Protein AF-A0A349JZC1-F1 (afdb_monomer_lite)

Sequence (137 aa):
MSFLHSISTTPPHPKSHPGISRANYSGHEVGRIVNISSVAGVRGISGQASYCASKHGMVGFADALSQELIPHKIQVATICPGAIDTPLWDPEKNPYPGDISKTIQPSEIVNLVCYLLAQPDHSIFKRIVMFPSNEWH

Structure (mmCIF, N/CA/C/O backbone):
data_AF-A0A349JZC1-F1
#
_entry.id   AF-A0A349JZC1-F1
#
loop_
_atom_site.group_PDB
_atom_site.id
_atom_site.type_symbol
_atom_site.label_atom_id
_atom_site.label_alt_id
_atom_site.label_comp_id
_atom_site.label_asym_id
_atom_site.label_entity_id
_atom_site.label_seq_id
_atom_site.pdbx_PDB_ins_code
_atom_site.Cartn_x
_atom_site.Cartn_y
_atom_site.Cartn_z
_atom_site.occupancy
_atom_site.B_iso_or_equiv
_atom_site.auth_seq_id
_atom_site.auth_comp_id
_atom_site.auth_asym_id
_atom_site.auth_atom_id
_atom_site.pdbx_PDB_model_num
ATOM 1 N N . MET A 1 1 ? -38.824 12.331 38.809 1.00 36.75 1 MET A N 1
ATOM 2 C CA . MET A 1 1 ? -38.823 11.376 37.682 1.00 36.75 1 MET A CA 1
ATOM 3 C C . MET A 1 1 ? -39.117 12.167 36.419 1.00 36.75 1 MET A C 1
ATOM 5 O O . MET A 1 1 ? -40.273 12.463 36.163 1.00 36.75 1 MET A O 1
ATOM 9 N N . SER A 1 2 ? -38.078 12.589 35.698 1.00 29.50 2 SER A N 1
ATOM 10 C CA . SER A 1 2 ? -38.211 13.371 34.463 1.00 29.50 2 SER A CA 1
ATOM 11 C C . SER A 1 2 ? -37.631 12.548 33.319 1.00 29.50 2 SER A C 1
ATOM 13 O O . SER A 1 2 ? -36.427 12.314 33.281 1.00 29.50 2 SER A O 1
ATOM 15 N N . PHE A 1 3 ? -38.498 12.063 32.431 1.00 33.50 3 PHE A N 1
ATOM 16 C CA . PHE A 1 3 ? -38.117 11.399 31.186 1.00 33.50 3 PHE A CA 1
ATOM 17 C C . PHE A 1 3 ? -37.939 12.465 30.098 1.00 33.50 3 PHE A C 1
ATOM 19 O O . PHE A 1 3 ? -38.909 13.104 29.700 1.00 33.50 3 PHE A O 1
ATOM 26 N N . LEU A 1 4 ? -36.713 12.644 29.606 1.00 34.75 4 LEU A N 1
ATOM 27 C CA . LEU A 1 4 ? -36.430 13.346 28.353 1.00 34.75 4 LEU A CA 1
ATOM 28 C C . LEU A 1 4 ? -36.148 12.288 27.278 1.00 34.75 4 LEU A C 1
ATOM 30 O O . LEU A 1 4 ? -35.157 11.567 27.363 1.00 34.75 4 LEU A O 1
ATOM 34 N N . HIS A 1 5 ? -37.025 12.190 26.279 1.00 34.16 5 HIS A N 1
ATOM 35 C CA . HIS A 1 5 ? -36.746 11.475 25.033 1.00 34.16 5 HIS A CA 1
ATOM 36 C C . HIS A 1 5 ? -35.848 12.361 24.157 1.00 34.16 5 HIS A C 1
ATOM 38 O O . HIS A 1 5 ? -36.273 13.423 23.705 1.00 34.16 5 HIS A O 1
ATOM 44 N N . SER A 1 6 ? -34.607 11.931 23.925 1.00 34.75 6 SER A N 1
ATOM 45 C CA . SER A 1 6 ? -33.709 12.530 22.934 1.00 34.75 6 SER A CA 1
ATOM 46 C C . SER A 1 6 ? -34.016 11.927 21.562 1.00 34.75 6 SER A C 1
ATOM 48 O O . SER A 1 6 ? -33.871 10.723 21.359 1.00 34.75 6 SER A O 1
ATOM 50 N N . ILE A 1 7 ? -34.478 12.758 20.629 1.00 37.03 7 ILE A N 1
ATOM 51 C CA . ILE A 1 7 ? -34.662 12.391 19.223 1.00 37.03 7 ILE A CA 1
ATOM 52 C C . ILE A 1 7 ? -33.302 12.570 18.539 1.00 37.03 7 ILE A C 1
ATOM 54 O O . ILE A 1 7 ? -32.826 13.691 18.372 1.00 37.03 7 ILE A O 1
ATOM 58 N N . SER A 1 8 ? -32.665 11.456 18.178 1.00 33.53 8 SER A N 1
ATOM 59 C CA . SER A 1 8 ? -31.441 11.433 17.375 1.00 33.53 8 SER A CA 1
ATOM 60 C C . SER A 1 8 ? -31.801 11.633 15.903 1.00 33.53 8 SER A C 1
ATOM 62 O O . SER A 1 8 ? -32.469 10.797 15.299 1.00 33.53 8 SER A O 1
ATOM 64 N N . THR A 1 9 ? -31.382 12.757 15.329 1.00 36.81 9 THR A N 1
ATOM 65 C CA . THR A 1 9 ? -31.480 13.041 13.894 1.00 36.81 9 THR A CA 1
ATOM 66 C C . THR A 1 9 ? -30.130 12.766 13.234 1.00 36.81 9 THR A C 1
ATOM 68 O O . THR A 1 9 ? -29.272 13.649 13.190 1.00 36.81 9 THR A O 1
ATOM 71 N N . THR A 1 10 ? -29.913 11.553 12.727 1.00 37.94 10 THR A N 1
ATOM 72 C CA . THR A 1 10 ? -28.812 11.278 11.792 1.00 37.94 10 THR A CA 1
ATOM 73 C C . THR A 1 10 ? -29.272 11.528 10.348 1.00 37.94 10 THR A C 1
ATOM 75 O O . THR A 1 10 ? -30.401 11.181 9.991 1.00 37.94 10 THR A O 1
ATOM 78 N N . PRO A 1 11 ? -28.445 12.171 9.502 1.00 35.28 11 PRO A N 1
ATOM 79 C CA . PRO A 1 11 ? -28.794 12.446 8.109 1.00 35.28 11 PRO A CA 1
ATOM 80 C C . PRO A 1 11 ? -28.812 11.157 7.261 1.00 35.28 11 PRO A C 1
ATOM 82 O O . PRO A 1 11 ? -28.129 10.187 7.595 1.00 35.28 11 PRO A O 1
ATOM 85 N N . PRO A 1 12 ? -29.571 11.125 6.149 1.00 37.50 12 PRO A N 1
ATOM 86 C CA . PRO A 1 12 ? -29.727 9.924 5.335 1.00 37.50 12 PRO A CA 1
ATOM 87 C C . PRO A 1 12 ? -28.425 9.549 4.612 1.00 37.50 12 PRO A C 1
ATOM 89 O O . PRO A 1 12 ? -27.815 10.364 3.920 1.00 37.50 12 PRO A O 1
ATOM 92 N N . HIS A 1 13 ? -28.018 8.286 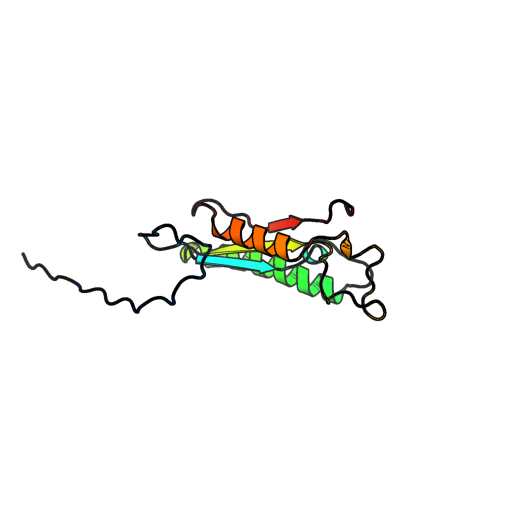4.758 1.00 44.47 13 HIS A N 1
ATOM 93 C CA . HIS A 1 13 ? -26.840 7.718 4.105 1.00 44.47 13 HIS A CA 1
ATOM 94 C C . HIS A 1 13 ? -27.026 7.570 2.579 1.00 44.47 13 HIS A C 1
ATOM 96 O O . HIS A 1 13 ? -28.118 7.221 2.122 1.00 44.47 13 HIS A O 1
ATOM 102 N N . PRO A 1 14 ? -25.960 7.759 1.775 1.00 38.81 14 PRO A N 1
ATOM 103 C CA . PRO A 1 14 ? -25.995 7.493 0.339 1.00 38.81 14 PRO A CA 1
ATOM 104 C C . PRO A 1 14 ? -26.260 6.005 0.056 1.00 38.81 14 PRO A C 1
ATOM 106 O O . PRO A 1 14 ? -25.749 5.120 0.751 1.00 38.81 14 PRO A O 1
ATOM 109 N N . LYS A 1 15 ? -27.089 5.742 -0.964 1.00 36.28 15 LYS A N 1
ATOM 110 C CA . LYS A 1 15 ? -27.552 4.400 -1.353 1.00 36.28 15 LYS A CA 1
ATOM 111 C C . LYS A 1 15 ? -26.371 3.489 -1.720 1.00 36.28 15 LYS A C 1
ATOM 113 O O . LYS A 1 15 ? -25.450 3.906 -2.414 1.00 36.28 15 LYS A O 1
ATOM 118 N N . SER A 1 16 ? -26.411 2.247 -1.238 1.00 45.19 16 SER A N 1
ATOM 119 C CA . SER A 1 16 ? -25.371 1.226 -1.408 1.00 45.19 16 SER A CA 1
ATOM 120 C C . SER A 1 16 ? -25.249 0.720 -2.849 1.00 45.19 16 SER A C 1
ATOM 122 O O . SER A 1 16 ? -26.257 0.521 -3.526 1.00 45.19 16 SER A O 1
ATOM 124 N N . HIS A 1 17 ? -24.017 0.431 -3.281 1.00 39.78 17 HIS A N 1
ATOM 125 C CA . HIS A 1 17 ? -23.741 -0.324 -4.505 1.00 39.78 17 HIS A CA 1
ATOM 126 C C . HIS A 1 17 ? -24.290 -1.763 -4.406 1.00 39.78 17 HIS A C 1
ATOM 128 O O . HIS A 1 17 ? -24.153 -2.395 -3.353 1.00 39.78 17 HIS A O 1
ATOM 134 N N . PRO A 1 18 ? -24.888 -2.306 -5.481 1.00 33.47 18 PRO A N 1
ATOM 135 C CA . PRO A 1 18 ? -25.391 -3.676 -5.496 1.00 33.47 18 PRO A CA 1
ATOM 136 C C . PRO A 1 18 ? -24.215 -4.662 -5.435 1.00 33.47 18 PRO A C 1
ATOM 138 O O . PRO A 1 18 ? -23.383 -4.690 -6.336 1.00 33.47 18 PRO A O 1
ATOM 141 N N . GLY A 1 19 ? -24.130 -5.442 -4.354 1.00 41.88 19 GLY A N 1
ATOM 142 C CA . GLY A 1 19 ? -23.124 -6.500 -4.170 1.00 41.88 19 GLY A CA 1
ATOM 143 C C . GLY A 1 19 ? -22.451 -6.522 -2.795 1.00 41.88 19 GLY A C 1
ATOM 144 O O . GLY A 1 19 ? -21.920 -7.553 -2.399 1.00 41.88 19 GLY A O 1
ATOM 145 N N . ILE A 1 20 ? -22.522 -5.426 -2.031 1.00 46.62 20 ILE A N 1
ATOM 146 C CA . ILE A 1 20 ? -21.981 -5.356 -0.666 1.00 46.62 20 ILE A CA 1
ATOM 147 C C . ILE A 1 20 ? -23.157 -5.252 0.306 1.00 46.62 20 ILE A C 1
ATOM 149 O O . ILE A 1 20 ? -23.719 -4.176 0.513 1.00 46.62 20 ILE A O 1
ATOM 153 N N . SER A 1 21 ? -23.552 -6.383 0.895 1.00 39.53 21 SER A N 1
ATOM 154 C CA . SER A 1 21 ? -24.484 -6.393 2.024 1.00 39.53 21 SER A CA 1
ATOM 155 C C . SER A 1 21 ? -23.815 -5.689 3.202 1.00 39.53 21 SER A C 1
ATOM 157 O O . SER A 1 21 ? -22.906 -6.246 3.817 1.00 39.53 21 SER A O 1
ATOM 159 N N . ARG A 1 22 ? -24.259 -4.471 3.533 1.00 44.12 22 ARG A N 1
ATOM 160 C CA . ARG A 1 22 ? -23.942 -3.869 4.830 1.00 44.12 22 ARG A CA 1
ATOM 161 C C . ARG A 1 22 ? -24.621 -4.720 5.897 1.00 44.12 22 ARG A C 1
ATOM 163 O O . ARG A 1 22 ? -25.833 -4.635 6.073 1.00 44.12 22 ARG A O 1
ATOM 170 N N . ALA A 1 23 ? -23.852 -5.569 6.573 1.00 46.59 23 ALA A N 1
ATOM 171 C CA . ALA A 1 23 ? -24.289 -6.128 7.841 1.00 46.59 23 ALA A CA 1
ATOM 172 C C . ALA A 1 23 ? -24.685 -4.957 8.758 1.00 46.59 23 ALA A C 1
ATOM 174 O O . ALA A 1 23 ? -24.001 -3.935 8.792 1.00 46.59 23 ALA A O 1
ATOM 175 N N . ASN A 1 24 ? -25.829 -5.074 9.429 1.00 39.28 24 ASN A N 1
ATOM 176 C CA . ASN A 1 24 ? -26.364 -4.042 10.311 1.00 39.28 24 ASN A CA 1
ATOM 177 C C . ASN A 1 24 ? -25.385 -3.783 11.473 1.00 39.28 24 ASN A C 1
ATOM 179 O O . ASN A 1 24 ? -25.371 -4.543 12.438 1.00 39.28 24 ASN A O 1
ATOM 183 N N . TYR A 1 25 ? -24.576 -2.725 11.394 1.00 46.81 25 TYR A N 1
ATOM 184 C CA . TYR A 1 25 ? -23.712 -2.292 12.493 1.00 46.81 25 TYR A CA 1
ATOM 185 C C . TYR A 1 25 ? -24.485 -1.343 13.416 1.00 46.81 25 TYR A C 1
ATOM 187 O O . TYR A 1 25 ? -24.714 -0.176 13.106 1.00 46.81 25 TYR A O 1
ATOM 195 N N . SER A 1 26 ? -24.920 -1.862 14.565 1.00 45.78 26 SER A N 1
ATOM 196 C CA . SER A 1 26 ? -25.476 -1.080 15.672 1.00 45.78 26 SER A CA 1
ATOM 197 C C . SER A 1 26 ? -24.467 -1.035 16.824 1.00 45.78 26 SER A C 1
ATOM 199 O O . SER A 1 26 ? -24.385 -1.970 17.618 1.00 45.78 26 SER A O 1
ATOM 201 N N . GLY A 1 27 ? -23.693 0.047 16.908 1.00 42.00 27 GLY A N 1
ATOM 202 C CA . GLY A 1 27 ? -22.703 0.299 17.962 1.00 42.00 27 GLY A CA 1
ATOM 203 C C . GLY A 1 27 ? -21.482 1.002 17.378 1.00 42.00 27 GLY A C 1
ATOM 204 O O . GLY A 1 27 ? -21.043 0.611 16.308 1.00 42.00 27 GLY A O 1
ATOM 205 N N . HIS A 1 28 ? -20.991 2.065 18.030 1.00 48.62 28 HIS A N 1
ATOM 206 C CA . HIS A 1 28 ? -19.903 2.939 17.555 1.00 48.62 28 HIS A CA 1
ATOM 207 C C . HIS A 1 28 ? -18.824 2.193 16.741 1.00 48.62 28 HIS A C 1
ATOM 209 O O . HIS A 1 28 ? -17.979 1.519 17.331 1.00 48.62 28 HIS A O 1
ATOM 215 N N . GLU A 1 29 ? -18.873 2.324 15.410 1.00 73.56 29 GLU A N 1
ATOM 216 C CA . GLU A 1 29 ? -17.974 1.629 14.482 1.00 73.56 29 GLU A CA 1
ATOM 217 C C . GLU A 1 29 ? -16.517 2.050 14.722 1.00 73.56 29 GLU A C 1
ATOM 219 O O . GLU A 1 29 ? -16.208 3.237 14.859 1.00 73.56 29 GLU A O 1
ATOM 224 N N . VAL A 1 30 ? -15.613 1.070 14.767 1.00 86.69 30 VAL A N 1
ATOM 225 C CA . VAL A 1 30 ? -14.166 1.307 14.705 1.00 86.69 30 VAL A CA 1
ATOM 226 C C . VAL A 1 30 ? -13.829 1.950 13.360 1.00 86.69 30 VAL A C 1
ATOM 228 O O . VAL A 1 30 ? -14.181 1.424 12.303 1.00 86.69 30 VAL A O 1
ATOM 231 N N . GLY A 1 31 ? -13.121 3.079 13.384 1.00 93.19 31 GLY A N 1
ATOM 232 C CA . GLY A 1 31 ? -12.621 3.710 12.165 1.00 93.19 31 GLY A CA 1
ATOM 233 C C . GLY A 1 31 ? -11.458 2.913 11.575 1.00 93.19 31 GLY A C 1
ATOM 234 O O . GLY A 1 31 ? -10.675 2.311 12.309 1.00 93.19 31 GLY A O 1
ATOM 235 N N . ARG A 1 32 ? -11.311 2.901 10.247 1.00 94.50 32 ARG A N 1
ATOM 236 C CA . ARG A 1 32 ? -10.239 2.153 9.569 1.00 94.50 32 ARG A CA 1
ATOM 237 C C . ARG A 1 32 ? -9.569 3.001 8.494 1.00 94.50 32 ARG A C 1
ATOM 239 O O . ARG A 1 32 ? -10.244 3.599 7.661 1.00 94.50 32 ARG A O 1
ATOM 246 N N . ILE A 1 33 ? -8.241 3.016 8.504 1.00 96.69 33 ILE A N 1
ATOM 247 C CA . ILE A 1 33 ? -7.384 3.628 7.485 1.00 96.69 33 ILE A CA 1
ATOM 248 C C . ILE A 1 33 ? -6.558 2.511 6.849 1.00 96.69 33 ILE A C 1
ATOM 250 O O . ILE A 1 33 ? -5.899 1.748 7.555 1.00 96.69 33 ILE A O 1
ATOM 254 N N . VAL A 1 34 ? -6.576 2.426 5.518 1.00 97.44 34 VAL A N 1
ATOM 255 C CA . VAL A 1 34 ? -5.750 1.480 4.758 1.00 97.44 34 VAL A CA 1
ATOM 256 C C . VAL A 1 34 ? -4.853 2.261 3.806 1.00 97.44 34 VAL A C 1
ATOM 258 O O . VAL A 1 34 ? -5.327 2.876 2.854 1.00 97.44 34 VAL A O 1
ATOM 261 N N . ASN A 1 35 ? -3.550 2.231 4.067 1.00 98.12 35 ASN A N 1
ATOM 262 C CA . ASN A 1 35 ? -2.535 2.876 3.242 1.00 98.12 35 ASN A CA 1
ATOM 263 C C . ASN A 1 35 ? -1.968 1.897 2.209 1.00 98.12 35 ASN A C 1
ATOM 265 O O . ASN A 1 35 ? -1.757 0.720 2.508 1.00 98.12 35 ASN A O 1
ATOM 269 N N . ILE A 1 36 ? -1.634 2.404 1.019 1.00 97.69 36 ILE A N 1
ATOM 270 C CA . ILE A 1 36 ? -0.920 1.649 -0.019 1.00 97.69 36 ILE A CA 1
ATOM 271 C C . ILE A 1 36 ? 0.519 2.171 -0.123 1.00 97.69 36 ILE A C 1
ATOM 273 O O . ILE A 1 36 ? 0.787 3.255 -0.653 1.00 97.69 36 ILE A O 1
ATOM 277 N N . SER A 1 37 ? 1.464 1.394 0.402 1.00 97.88 37 SER A N 1
ATOM 278 C CA . SER A 1 37 ? 2.898 1.653 0.288 1.00 97.88 37 SER A CA 1
ATOM 279 C C . SER A 1 37 ? 3.492 0.881 -0.900 1.00 97.88 37 SER A C 1
ATOM 281 O O . SER A 1 37 ? 3.038 1.069 -2.029 1.00 97.88 37 SER A O 1
ATOM 283 N N . SER A 1 38 ? 4.557 0.113 -0.675 1.00 97.38 38 SER A N 1
ATOM 284 C CA . SER A 1 38 ? 5.273 -0.739 -1.625 1.00 97.38 38 SER A CA 1
ATOM 285 C C . SER A 1 38 ? 6.230 -1.634 -0.832 1.00 97.38 38 SER A C 1
ATOM 287 O O . SER A 1 38 ? 6.625 -1.279 0.282 1.00 97.38 38 SER A O 1
ATOM 289 N N . VAL A 1 39 ? 6.683 -2.745 -1.409 1.00 96.00 39 VAL A N 1
ATOM 290 C CA . VAL A 1 39 ? 7.871 -3.468 -0.917 1.00 96.00 39 VAL A CA 1
ATOM 291 C C . VAL A 1 39 ? 9.096 -2.548 -0.808 1.00 96.00 39 VAL A C 1
ATOM 293 O O . VAL A 1 39 ? 9.904 -2.710 0.102 1.00 96.00 39 VAL A O 1
ATOM 296 N N . ALA A 1 40 ? 9.182 -1.498 -1.633 1.00 96.25 40 ALA A N 1
ATOM 297 C CA . ALA A 1 40 ? 10.191 -0.441 -1.517 1.00 96.25 40 ALA A CA 1
ATOM 298 C C . ALA A 1 40 ? 10.106 0.366 -0.204 1.00 96.25 40 ALA A C 1
ATOM 300 O O . ALA A 1 40 ? 11.007 1.143 0.099 1.00 96.25 40 ALA A O 1
ATOM 301 N N . GLY A 1 41 ? 9.017 0.222 0.560 1.00 97.25 41 GLY A N 1
ATOM 302 C CA . GLY A 1 41 ? 8.840 0.818 1.884 1.00 97.25 41 GLY A CA 1
ATOM 303 C C . GLY A 1 41 ? 9.343 -0.040 3.043 1.00 97.25 41 GLY A C 1
ATOM 304 O O . GLY A 1 41 ? 9.271 0.398 4.188 1.00 97.25 41 GLY A O 1
ATOM 305 N N . VAL A 1 42 ? 9.816 -1.258 2.761 1.00 95.94 42 VAL A N 1
ATOM 306 C CA . VAL A 1 42 ? 10.387 -2.178 3.762 1.00 95.94 42 VAL A CA 1
ATOM 307 C C . VAL A 1 42 ? 11.748 -2.753 3.354 1.00 95.94 42 VAL A C 1
ATOM 309 O O . VAL A 1 42 ? 12.378 -3.441 4.151 1.00 95.94 42 VAL A O 1
ATOM 312 N N . ARG A 1 43 ? 12.212 -2.477 2.129 1.00 94.06 43 ARG A N 1
ATOM 313 C CA . ARG A 1 43 ? 13.561 -2.790 1.642 1.00 94.06 43 ARG A CA 1
ATOM 314 C C . ARG A 1 43 ? 14.033 -1.766 0.610 1.00 94.06 43 ARG A C 1
ATOM 316 O O . ARG A 1 43 ? 13.222 -1.101 -0.035 1.00 94.06 43 ARG A O 1
ATOM 323 N N . GLY A 1 44 ? 15.346 -1.656 0.439 1.00 94.88 44 GLY A N 1
ATOM 324 C CA . GLY A 1 44 ? 15.946 -0.843 -0.618 1.00 94.88 44 GLY A CA 1
ATOM 325 C C . GLY A 1 44 ? 15.858 -1.518 -1.988 1.00 94.88 44 GLY A C 1
ATOM 326 O O . GLY A 1 44 ? 15.990 -2.736 -2.092 1.00 94.88 44 GLY A O 1
ATOM 327 N N . ILE A 1 45 ? 15.673 -0.717 -3.037 1.00 92.06 45 ILE A N 1
ATOM 328 C CA . ILE A 1 45 ? 15.722 -1.142 -4.439 1.00 92.06 45 ILE A CA 1
ATOM 329 C C . ILE A 1 45 ? 16.747 -0.256 -5.149 1.00 92.06 45 ILE A C 1
ATOM 331 O O . ILE A 1 45 ? 16.648 0.974 -5.121 1.00 92.06 45 ILE A O 1
ATOM 335 N N . SER A 1 46 ? 17.759 -0.880 -5.756 1.00 92.50 46 SER A N 1
ATOM 336 C CA . SER A 1 46 ? 18.808 -0.155 -6.481 1.00 92.50 46 SER A CA 1
ATOM 337 C C . SER A 1 46 ? 18.200 0.719 -7.583 1.00 92.50 46 SER A C 1
ATOM 339 O O . SER A 1 46 ? 17.271 0.302 -8.269 1.00 92.50 46 SER A O 1
ATOM 341 N N . GLY A 1 47 ? 18.693 1.951 -7.726 1.00 91.31 47 GLY A N 1
ATOM 342 C CA . GLY A 1 47 ? 18.167 2.926 -8.689 1.00 91.31 47 GLY A CA 1
ATOM 343 C C . GLY A 1 47 ? 16.876 3.642 -8.268 1.00 91.31 47 GLY A C 1
ATOM 344 O O . GLY A 1 47 ? 16.461 4.569 -8.954 1.00 91.31 47 GLY A O 1
ATOM 345 N N . GLN A 1 48 ? 16.267 3.290 -7.129 1.00 93.38 48 GLN A N 1
ATOM 346 C CA . GLN A 1 48 ? 14.995 3.868 -6.670 1.00 93.38 48 GLN A CA 1
ATOM 347 C C . GLN A 1 48 ? 15.091 4.560 -5.299 1.00 93.38 48 GLN A C 1
ATOM 349 O O . GLN A 1 48 ? 14.134 4.566 -4.530 1.00 93.38 48 GLN A O 1
ATOM 354 N N . ALA A 1 49 ? 16.235 5.167 -4.967 1.00 96.94 49 ALA A N 1
ATOM 355 C CA . ALA A 1 49 ? 16.498 5.710 -3.627 1.00 96.94 49 ALA A CA 1
ATOM 356 C C . ALA A 1 49 ? 15.424 6.697 -3.122 1.00 96.94 49 ALA A C 1
ATOM 358 O O . ALA A 1 49 ? 14.958 6.571 -1.990 1.00 96.94 49 ALA A O 1
ATOM 359 N N . SER A 1 50 ? 14.988 7.645 -3.957 1.00 97.88 50 SER A N 1
ATOM 360 C CA . SER A 1 50 ? 13.945 8.619 -3.597 1.00 97.88 50 SER A CA 1
ATOM 361 C C . SER A 1 50 ? 12.578 7.960 -3.388 1.00 97.88 50 SER A C 1
ATOM 363 O O . SER A 1 50 ? 11.870 8.285 -2.433 1.00 97.88 50 SER A O 1
ATOM 365 N N . TYR A 1 51 ? 12.225 6.989 -4.233 1.00 96.50 51 TYR A N 1
ATOM 366 C CA . TYR A 1 51 ? 10.997 6.213 -4.089 1.00 96.50 51 TYR A CA 1
ATOM 367 C C . TYR A 1 51 ? 11.023 5.374 -2.807 1.00 96.50 51 TYR A C 1
ATOM 369 O O . TYR A 1 51 ? 10.092 5.465 -2.004 1.00 96.50 51 TYR A O 1
ATOM 377 N N . CYS A 1 52 ? 12.118 4.652 -2.548 1.00 98.00 52 CYS A N 1
ATOM 378 C CA . CYS A 1 52 ? 12.330 3.908 -1.308 1.00 98.00 52 CYS A CA 1
ATOM 379 C C . CYS A 1 52 ? 12.218 4.810 -0.077 1.00 98.00 52 CYS A C 1
ATOM 381 O O . CYS A 1 52 ? 11.514 4.448 0.865 1.00 98.00 52 CYS A O 1
ATOM 383 N N . ALA A 1 53 ? 12.841 5.993 -0.092 1.00 98.56 53 ALA A N 1
ATOM 384 C CA . ALA A 1 53 ? 12.739 6.959 1.000 1.00 98.56 53 ALA A CA 1
ATOM 385 C C . ALA A 1 53 ? 11.282 7.388 1.240 1.00 98.56 53 ALA A C 1
ATOM 387 O O . ALA A 1 53 ? 10.805 7.341 2.374 1.00 98.56 53 ALA A O 1
ATOM 388 N N . SER A 1 54 ? 10.541 7.722 0.177 1.00 98.56 54 SER A N 1
ATOM 389 C CA . SER A 1 54 ? 9.128 8.113 0.292 1.00 98.56 54 SER A CA 1
ATOM 390 C C . SER A 1 54 ? 8.250 6.991 0.863 1.00 98.56 54 SER A C 1
ATOM 392 O O . SER A 1 54 ? 7.398 7.232 1.720 1.00 98.56 54 SER A O 1
ATOM 394 N N . LYS A 1 55 ? 8.479 5.743 0.435 1.00 98.19 55 LYS A N 1
ATOM 395 C CA . LYS A 1 55 ? 7.677 4.588 0.849 1.00 98.19 55 LYS A CA 1
ATOM 396 C C . LYS A 1 55 ? 8.052 4.084 2.241 1.00 98.19 55 LYS A C 1
ATOM 398 O O . LYS A 1 55 ? 7.154 3.661 2.968 1.00 98.19 55 LYS A O 1
ATOM 403 N N . HIS A 1 56 ? 9.316 4.198 2.655 1.00 98.56 56 HIS A N 1
ATOM 404 C CA . HIS A 1 56 ? 9.711 3.990 4.053 1.00 98.56 56 HIS A CA 1
ATOM 405 C C . HIS A 1 56 ? 9.103 5.067 4.950 1.00 98.56 56 HIS A C 1
ATOM 407 O O . HIS A 1 56 ? 8.566 4.744 6.007 1.00 98.56 56 HIS A O 1
ATOM 413 N N . GLY A 1 57 ? 9.109 6.326 4.499 1.00 98.44 57 GLY A N 1
ATOM 414 C CA . GLY A 1 57 ? 8.440 7.430 5.184 1.00 98.44 57 GLY A CA 1
ATOM 415 C C . GLY A 1 57 ? 6.954 7.151 5.411 1.00 98.44 57 GLY A C 1
ATOM 416 O O . GLY A 1 57 ? 6.478 7.300 6.529 1.00 98.44 57 GLY A O 1
ATOM 417 N N . MET A 1 58 ? 6.243 6.648 4.394 1.00 98.38 58 MET A N 1
ATOM 418 C CA . MET A 1 58 ? 4.838 6.239 4.522 1.00 98.38 58 MET A CA 1
ATOM 419 C C . MET A 1 58 ? 4.638 5.117 5.555 1.00 98.38 58 MET A C 1
ATOM 421 O O . MET A 1 58 ? 3.711 5.188 6.358 1.00 98.38 58 MET A O 1
ATOM 425 N N . VAL A 1 59 ? 5.496 4.089 5.558 1.00 98.38 59 VAL A N 1
ATOM 426 C CA . VAL A 1 59 ? 5.402 2.978 6.526 1.00 98.38 59 VAL A CA 1
ATOM 427 C C . VAL A 1 59 ? 5.669 3.464 7.952 1.00 98.38 59 VAL A C 1
ATOM 429 O O . VAL A 1 59 ? 4.911 3.121 8.856 1.00 98.38 59 VAL A O 1
ATOM 432 N N . GLY A 1 60 ? 6.707 4.281 8.154 1.00 98.25 60 GLY A N 1
ATOM 433 C CA . GLY A 1 60 ? 7.023 4.865 9.460 1.00 98.25 60 GLY A CA 1
ATOM 434 C C . GLY A 1 60 ? 5.922 5.802 9.959 1.00 98.25 60 GLY A C 1
ATOM 435 O O . GLY A 1 60 ? 5.496 5.694 11.106 1.00 98.25 60 GLY A O 1
ATOM 436 N N . PHE A 1 61 ? 5.400 6.658 9.075 1.00 98.31 61 PHE A N 1
ATOM 437 C CA . PHE A 1 61 ? 4.256 7.525 9.357 1.00 98.31 61 PHE A CA 1
ATOM 438 C C . PHE A 1 61 ? 3.030 6.719 9.795 1.00 98.31 61 PHE A C 1
ATOM 440 O O . PHE A 1 61 ? 2.441 7.013 10.831 1.00 98.31 61 PHE A O 1
ATOM 447 N N . ALA A 1 62 ? 2.666 5.677 9.044 1.00 98.06 62 ALA A N 1
ATOM 448 C CA . ALA A 1 62 ? 1.505 4.856 9.360 1.00 98.06 62 ALA A CA 1
ATOM 449 C C . ALA A 1 62 ? 1.656 4.108 10.693 1.00 98.06 62 ALA A C 1
ATOM 451 O O . ALA A 1 62 ? 0.675 3.960 11.421 1.00 98.06 62 ALA A O 1
ATOM 452 N N . ASP A 1 63 ? 2.864 3.650 11.037 1.00 96.88 63 ASP A N 1
ATOM 453 C CA . ASP A 1 63 ? 3.101 2.966 12.310 1.00 96.88 63 ASP A CA 1
ATOM 454 C C . ASP A 1 63 ? 3.012 3.922 13.509 1.00 96.88 63 ASP A C 1
ATOM 456 O O . ASP A 1 63 ? 2.379 3.572 14.509 1.00 96.88 63 ASP A O 1
ATOM 460 N N . ALA A 1 64 ? 3.552 5.140 13.396 1.00 98.31 64 ALA A N 1
ATOM 461 C CA . ALA A 1 64 ? 3.383 6.183 14.411 1.00 98.31 64 ALA A CA 1
ATOM 462 C C . ALA A 1 64 ? 1.903 6.577 14.562 1.00 98.31 64 ALA A C 1
ATOM 464 O O . ALA A 1 64 ? 1.337 6.469 15.652 1.00 98.31 64 ALA A O 1
ATOM 465 N N . LEU A 1 65 ? 1.242 6.897 13.444 1.00 97.62 65 LEU A N 1
ATOM 466 C CA . LEU A 1 65 ? -0.171 7.275 13.412 1.00 97.62 65 LEU A CA 1
ATOM 467 C C . LEU A 1 65 ? -1.070 6.184 14.013 1.00 97.62 65 LEU A C 1
ATOM 469 O O . LEU A 1 65 ? -2.026 6.484 14.724 1.00 97.62 65 LEU A O 1
ATOM 473 N N . SER A 1 66 ? -0.754 4.906 13.776 1.00 96.25 66 SER A N 1
ATOM 474 C CA . SER A 1 66 ? -1.520 3.790 14.344 1.00 96.25 66 SER A CA 1
ATOM 475 C C . SER A 1 66 ? -1.555 3.797 15.873 1.00 96.25 66 SER A C 1
ATOM 477 O O . SER A 1 66 ? -2.537 3.346 16.453 1.00 96.25 66 SER A O 1
ATOM 479 N N . GLN A 1 67 ? -0.497 4.291 16.523 1.00 96.31 67 GLN A N 1
ATOM 480 C CA . GLN A 1 67 ? -0.398 4.362 17.980 1.00 96.31 67 GLN A CA 1
ATOM 481 C C . GLN A 1 67 ? -1.131 5.592 18.518 1.00 96.31 67 GLN A C 1
ATOM 483 O O . GLN A 1 67 ? -1.892 5.484 19.479 1.00 96.31 67 GLN A O 1
ATOM 488 N N . GLU A 1 68 ? -0.959 6.737 17.857 1.00 98.19 68 GLU A N 1
ATOM 489 C CA . GLU A 1 68 ? -1.627 7.998 18.202 1.00 98.19 68 GLU A CA 1
ATOM 490 C C . GLU A 1 68 ? -3.156 7.886 18.128 1.00 98.19 68 GLU A C 1
ATOM 492 O O . GLU A 1 68 ? -3.874 8.523 18.896 1.00 98.19 68 GLU A O 1
ATOM 497 N N . LEU A 1 69 ? -3.663 7.035 17.233 1.00 96.50 69 LEU A N 1
ATOM 498 C CA . LEU A 1 69 ? -5.089 6.881 16.972 1.00 96.50 69 LEU A CA 1
ATOM 499 C C . LEU A 1 69 ? -5.808 5.815 17.821 1.00 96.50 69 LEU A C 1
ATOM 501 O O . LEU A 1 69 ? -7.035 5.694 17.732 1.00 96.50 69 LEU A O 1
ATOM 505 N N . ILE A 1 70 ? -5.101 5.091 18.698 1.00 93.62 70 ILE A N 1
ATOM 506 C CA . ILE A 1 70 ? -5.706 4.094 19.605 1.00 93.62 70 ILE A CA 1
ATOM 507 C C . ILE A 1 70 ? -6.842 4.694 20.461 1.00 93.62 70 ILE A C 1
ATOM 509 O O . ILE A 1 70 ? -7.927 4.103 20.482 1.00 93.62 70 ILE A O 1
ATOM 513 N N . PRO A 1 71 ? -6.681 5.865 21.120 1.00 94.94 71 PRO A N 1
ATOM 514 C CA . PRO A 1 71 ? -7.747 6.465 21.932 1.00 94.94 71 PRO A CA 1
ATOM 515 C C . PRO A 1 71 ? -8.998 6.832 21.123 1.00 94.94 71 PRO A C 1
ATOM 517 O O . PRO A 1 71 ? -10.093 6.926 21.676 1.00 94.94 71 PRO A O 1
ATOM 520 N N . HIS A 1 72 ? -8.843 7.008 19.809 1.00 94.56 72 HIS A N 1
ATOM 521 C CA . HIS A 1 72 ? -9.912 7.362 18.880 1.00 94.56 72 HIS A CA 1
ATOM 522 C C . HIS A 1 72 ? -10.612 6.142 18.271 1.00 94.56 72 HIS A C 1
ATOM 524 O O . HIS A 1 72 ? -11.523 6.315 17.465 1.00 94.56 72 HIS A O 1
ATOM 530 N N . LYS A 1 73 ? -10.212 4.916 18.648 1.00 92.81 73 LYS A N 1
ATOM 531 C CA . LYS A 1 73 ? -10.713 3.662 18.062 1.00 92.81 73 LYS A CA 1
ATOM 532 C C . LYS A 1 73 ? -10.571 3.643 16.537 1.00 92.81 73 LYS A C 1
ATOM 534 O O . LYS A 1 73 ? -11.480 3.204 15.833 1.00 92.81 73 LYS A O 1
ATOM 539 N N . ILE A 1 74 ? -9.437 4.135 16.030 1.00 94.25 74 ILE A N 1
ATOM 540 C CA . ILE A 1 74 ? -9.109 4.074 14.606 1.00 94.25 74 ILE A CA 1
ATOM 541 C C . ILE A 1 74 ? -7.940 3.112 14.405 1.00 94.25 74 ILE A C 1
ATOM 543 O O . ILE A 1 74 ? -6.870 3.261 14.989 1.00 94.25 74 ILE A O 1
ATOM 547 N N . GLN A 1 75 ? -8.159 2.117 13.556 1.00 95.19 75 GLN A N 1
ATOM 548 C CA . GLN A 1 75 ? -7.165 1.141 13.138 1.00 95.19 75 GLN A CA 1
ATOM 549 C C . GLN A 1 75 ? -6.473 1.605 11.855 1.00 95.19 75 GLN A C 1
ATOM 551 O O . GLN A 1 75 ? -7.129 2.057 10.918 1.00 95.19 75 GLN A O 1
ATOM 556 N N . VAL A 1 76 ? -5.150 1.452 11.788 1.00 97.12 76 VAL A N 1
ATOM 557 C CA . VAL A 1 76 ? -4.347 1.790 10.606 1.00 97.12 76 VAL A CA 1
ATOM 558 C C . VAL A 1 76 ? -3.620 0.547 10.097 1.00 97.12 76 VAL A C 1
ATOM 560 O O 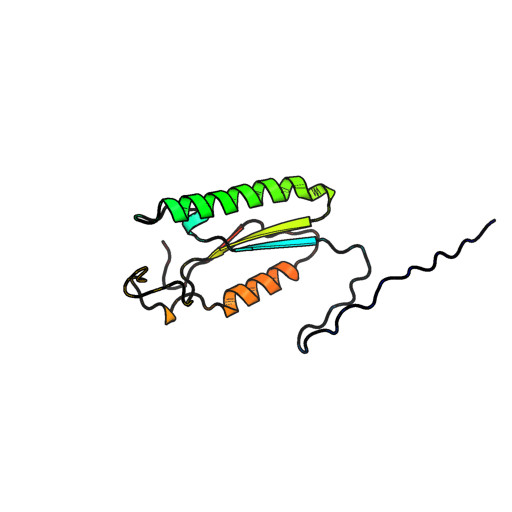. VAL A 1 76 ? -2.823 -0.056 10.817 1.00 97.12 76 VAL A O 1
ATOM 563 N N . ALA A 1 77 ? -3.883 0.183 8.845 1.00 97.19 77 ALA A N 1
ATOM 564 C CA . ALA A 1 77 ? -3.214 -0.892 8.124 1.00 97.19 77 ALA A CA 1
ATOM 565 C C . ALA A 1 77 ? -2.422 -0.323 6.941 1.00 97.19 77 ALA A C 1
ATOM 567 O O . ALA A 1 77 ? -2.840 0.645 6.307 1.00 97.19 77 ALA A O 1
ATOM 568 N N . THR A 1 78 ? -1.287 -0.935 6.613 1.00 98.50 78 THR A N 1
ATOM 569 C CA . THR A 1 78 ? -0.497 -0.586 5.424 1.00 98.50 78 THR A CA 1
ATOM 570 C C . THR A 1 78 ? -0.227 -1.825 4.585 1.00 98.50 78 THR A C 1
ATOM 572 O O . THR A 1 78 ? 0.345 -2.801 5.075 1.00 98.50 78 THR A O 1
ATOM 575 N N . ILE A 1 79 ? -0.613 -1.775 3.313 1.00 98.38 79 ILE A N 1
ATOM 576 C CA . ILE A 1 79 ? -0.308 -2.805 2.319 1.00 98.38 79 ILE A CA 1
ATOM 577 C C . ILE A 1 79 ? 0.969 -2.389 1.583 1.00 98.38 79 ILE A C 1
ATOM 579 O O . ILE A 1 79 ? 1.069 -1.277 1.065 1.00 98.38 79 ILE A O 1
ATOM 583 N N . CYS A 1 80 ? 1.945 -3.286 1.529 1.00 98.12 80 CYS A N 1
ATOM 584 C CA . CYS A 1 80 ? 3.232 -3.129 0.865 1.00 98.12 80 CYS A CA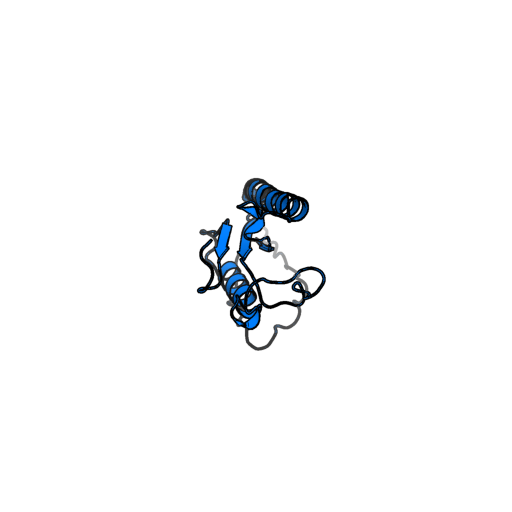 1
ATOM 585 C C . CYS A 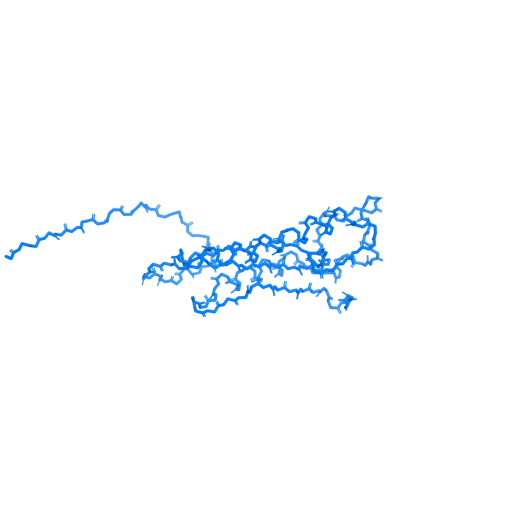1 80 ? 3.327 -4.148 -0.282 1.00 98.12 80 CYS A C 1
ATOM 587 O O . CYS A 1 80 ? 3.907 -5.220 -0.094 1.00 98.12 80 CYS A O 1
ATOM 589 N N . PRO A 1 81 ? 2.730 -3.854 -1.448 1.00 97.06 81 PRO A N 1
ATOM 590 C CA . PRO A 1 81 ? 2.756 -4.773 -2.574 1.00 97.06 81 PRO A CA 1
ATOM 591 C C . PRO A 1 81 ? 4.094 -4.734 -3.321 1.00 97.06 81 PRO A C 1
ATOM 593 O O . PRO A 1 81 ? 4.778 -3.702 -3.357 1.00 97.06 81 PRO A O 1
ATOM 596 N N . GLY A 1 82 ? 4.440 -5.874 -3.919 1.00 95.00 82 GLY A N 1
ATOM 597 C CA . GLY A 1 82 ? 5.415 -6.011 -4.996 1.00 95.00 82 GLY A CA 1
ATOM 598 C C . GLY A 1 82 ? 4.893 -5.407 -6.299 1.00 95.00 82 GLY A C 1
ATOM 599 O O . GLY A 1 82 ? 4.081 -4.479 -6.279 1.00 95.00 82 GLY A O 1
ATOM 600 N N . ALA A 1 83 ? 5.360 -5.912 -7.439 1.00 94.94 83 ALA A N 1
ATOM 601 C CA . ALA A 1 83 ? 4.878 -5.424 -8.724 1.00 94.94 83 ALA A CA 1
ATOM 602 C C . ALA A 1 83 ? 3.371 -5.683 -8.892 1.00 94.94 83 ALA A C 1
ATOM 604 O O . ALA A 1 83 ? 2.877 -6.764 -8.567 1.00 94.94 83 ALA A O 1
ATOM 605 N N . ILE A 1 84 ? 2.656 -4.661 -9.370 1.00 95.94 84 ILE A N 1
ATOM 606 C CA . ILE A 1 84 ? 1.232 -4.729 -9.711 1.00 95.94 84 ILE A CA 1
ATOM 607 C C . ILE A 1 84 ? 1.076 -4.293 -11.162 1.00 95.94 84 ILE A C 1
ATOM 609 O O . ILE A 1 84 ? 1.616 -3.246 -11.538 1.00 95.94 84 ILE A O 1
ATOM 613 N N . ASP A 1 85 ? 0.297 -5.042 -11.934 1.00 95.56 85 ASP A N 1
ATOM 614 C CA . ASP A 1 85 ? -0.054 -4.729 -13.314 1.00 95.56 85 ASP A CA 1
ATOM 615 C C . ASP A 1 85 ? -0.918 -3.462 -13.389 1.00 95.56 85 ASP A C 1
ATOM 617 O O . ASP A 1 85 ? -2.133 -3.460 -13.181 1.00 95.56 85 ASP A O 1
ATOM 621 N N . THR A 1 86 ? -0.244 -2.333 -13.584 1.00 94.94 86 THR A N 1
ATOM 622 C CA . THR A 1 86 ? -0.827 -0.992 -13.630 1.00 94.94 86 THR A CA 1
ATOM 623 C C . THR A 1 86 ? -0.053 -0.133 -14.629 1.00 94.94 86 THR A C 1
ATOM 625 O O . THR A 1 86 ? 1.106 -0.433 -14.921 1.00 94.94 86 THR A O 1
ATOM 628 N N . PRO A 1 87 ? -0.609 1.013 -15.062 1.00 94.31 87 PRO A N 1
ATOM 629 C CA . PRO A 1 87 ? 0.117 1.984 -15.887 1.00 94.31 87 PRO A CA 1
ATOM 630 C C . PRO A 1 87 ? 1.351 2.629 -15.225 1.00 94.31 87 PRO A C 1
ATOM 632 O O . PRO A 1 87 ? 1.956 3.516 -15.817 1.00 94.31 87 PRO A O 1
ATOM 635 N N . LEU A 1 88 ? 1.718 2.241 -13.993 1.00 92.56 88 LEU A N 1
ATOM 636 C CA . LEU A 1 88 ? 2.962 2.668 -13.342 1.00 92.56 88 LEU A CA 1
ATOM 637 C C . LEU A 1 88 ? 4.201 2.245 -14.145 1.00 92.56 88 LEU A C 1
ATOM 639 O O . LEU A 1 88 ? 5.243 2.903 -14.076 1.00 92.56 88 LEU A O 1
ATOM 643 N N . TRP A 1 89 ? 4.097 1.126 -14.856 1.00 92.06 89 TRP A N 1
ATOM 644 C CA . TRP A 1 89 ? 5.171 0.585 -15.670 1.00 92.06 89 TRP A CA 1
ATOM 645 C C . TRP A 1 89 ? 5.115 1.200 -17.058 1.00 92.06 89 TRP A C 1
ATOM 647 O O . TRP A 1 89 ? 4.092 1.160 -17.739 1.00 92.06 89 TRP A O 1
ATOM 657 N N . ASP A 1 90 ? 6.242 1.762 -17.463 1.00 90.38 90 ASP A N 1
ATOM 658 C CA . ASP A 1 90 ? 6.428 2.410 -18.751 1.00 90.38 90 ASP A CA 1
ATOM 659 C C . ASP A 1 90 ? 7.686 1.793 -19.374 1.00 90.38 90 ASP A C 1
ATOM 661 O O . ASP A 1 90 ? 8.746 1.867 -18.746 1.00 90.38 90 ASP A O 1
ATOM 665 N N . PRO A 1 91 ? 7.609 1.171 -20.563 1.00 86.06 91 PRO A N 1
ATOM 666 C CA . PRO A 1 91 ? 8.752 0.482 -21.165 1.00 86.06 91 PRO A CA 1
ATOM 667 C C . PRO A 1 91 ? 9.999 1.355 -21.363 1.00 86.06 91 PRO A C 1
ATOM 669 O O . PRO A 1 91 ? 11.104 0.822 -21.433 1.00 86.06 91 PRO A O 1
ATOM 672 N N . GLU A 1 92 ? 9.843 2.677 -21.448 1.00 88.31 92 GLU A N 1
ATOM 673 C CA . GLU A 1 92 ? 10.940 3.617 -21.675 1.00 88.31 92 GLU A CA 1
ATOM 674 C C . GLU A 1 92 ? 11.449 4.239 -20.368 1.00 88.31 92 GLU A C 1
ATOM 676 O O . GLU A 1 92 ? 12.652 4.432 -20.197 1.00 88.31 92 GLU A O 1
ATOM 681 N N . LYS A 1 93 ? 10.544 4.569 -19.439 1.00 87.62 93 LYS A N 1
ATOM 682 C CA . LYS A 1 93 ? 10.861 5.368 -18.238 1.00 87.62 93 LYS A CA 1
ATOM 683 C C . LYS A 1 93 ? 10.936 4.559 -16.953 1.00 87.62 93 LYS A C 1
ATOM 685 O O . LYS A 1 93 ? 11.699 4.910 -16.057 1.00 87.62 93 LYS A O 1
ATOM 690 N N . ASN A 1 94 ? 10.116 3.523 -16.836 1.00 87.88 94 ASN A N 1
ATOM 691 C CA . ASN A 1 94 ? 10.047 2.663 -15.661 1.00 87.88 94 ASN A CA 1
ATOM 692 C C . ASN A 1 94 ? 9.769 1.220 -16.106 1.00 87.88 94 ASN A C 1
ATOM 694 O O . ASN A 1 94 ? 8.671 0.702 -15.868 1.00 87.88 94 ASN A O 1
ATOM 698 N N . PRO A 1 95 ? 10.722 0.595 -16.822 1.00 88.88 95 PRO A N 1
ATOM 699 C CA . PRO A 1 95 ? 10.522 -0.736 -17.351 1.00 88.88 95 PRO A CA 1
ATOM 700 C C . PRO A 1 95 ? 10.490 -1.738 -16.205 1.00 88.88 95 PRO A C 1
ATOM 702 O O . PRO A 1 95 ? 11.351 -1.749 -15.322 1.00 88.88 95 PRO A O 1
ATOM 705 N N . TYR A 1 96 ? 9.505 -2.621 -16.251 1.00 90.25 96 TYR A N 1
ATOM 706 C CA . TYR A 1 96 ? 9.497 -3.797 -15.406 1.00 90.25 96 TYR A CA 1
ATOM 707 C C . TYR A 1 96 ? 10.359 -4.891 -16.069 1.00 90.25 96 TYR A C 1
ATOM 709 O O . TYR A 1 96 ? 10.185 -5.147 -17.260 1.00 90.25 96 TYR A O 1
ATOM 717 N N . PRO A 1 97 ? 11.302 -5.530 -15.352 1.00 87.62 97 PRO A N 1
ATOM 718 C CA . PRO A 1 97 ? 12.245 -6.481 -15.951 1.00 87.62 97 PRO A CA 1
ATOM 719 C C . PRO A 1 97 ? 11.614 -7.816 -16.385 1.00 87.62 97 PRO A C 1
ATOM 721 O O . PRO A 1 97 ? 12.266 -8.590 -17.085 1.00 87.62 97 PRO A O 1
ATOM 724 N N . GLY A 1 98 ? 10.383 -8.110 -15.960 1.00 88.00 98 GLY A N 1
ATOM 725 C CA . GLY A 1 98 ? 9.662 -9.340 -16.283 1.00 88.00 98 GLY A CA 1
ATOM 726 C C . GLY A 1 98 ? 8.403 -9.110 -17.119 1.00 88.00 98 GLY A C 1
ATOM 727 O O . GLY A 1 98 ? 8.170 -8.048 -17.688 1.00 88.00 98 GLY A O 1
ATOM 728 N N . ASP A 1 99 ? 7.554 -10.132 -17.162 1.00 90.56 99 ASP A N 1
ATOM 729 C CA . ASP A 1 99 ? 6.225 -10.039 -17.761 1.00 90.56 99 ASP A CA 1
ATOM 730 C C . ASP A 1 99 ? 5.245 -9.435 -16.749 1.00 90.56 99 ASP A C 1
ATOM 732 O O . ASP A 1 99 ? 4.816 -10.116 -15.813 1.00 90.56 99 ASP A O 1
ATOM 736 N N . ILE A 1 100 ? 4.911 -8.152 -16.925 1.00 92.88 100 ILE A N 1
ATOM 737 C CA . ILE A 1 100 ? 4.066 -7.419 -15.976 1.00 92.88 100 ILE A CA 1
ATOM 738 C C . ILE A 1 100 ? 2.668 -8.036 -15.832 1.00 92.88 100 ILE A C 1
ATOM 740 O O . ILE A 1 100 ? 2.106 -8.025 -14.737 1.00 92.88 100 ILE A O 1
ATOM 744 N N . SER A 1 101 ? 2.159 -8.681 -16.886 1.00 92.06 101 SER A N 1
ATOM 745 C CA . SER A 1 101 ? 0.843 -9.333 -16.877 1.00 92.06 101 SER A CA 1
ATOM 746 C C . SER A 1 101 ? 0.764 -10.534 -15.928 1.00 92.06 101 SER A C 1
ATOM 748 O O . SER A 1 101 ? -0.322 -10.980 -15.561 1.00 92.06 101 SER A O 1
ATOM 750 N N . LYS A 1 102 ? 1.921 -11.055 -15.497 1.00 92.88 102 LYS A N 1
ATOM 751 C CA . LYS A 1 102 ? 2.036 -12.154 -14.528 1.00 92.88 102 LYS A CA 1
ATOM 752 C C . LYS A 1 102 ? 2.244 -11.681 -13.089 1.00 92.88 102 LYS A C 1
ATOM 754 O O . LYS A 1 102 ? 2.508 -12.504 -12.216 1.00 92.88 102 LYS A O 1
ATOM 759 N N . THR A 1 103 ? 2.169 -10.376 -12.845 1.00 94.94 103 THR A N 1
ATOM 760 C CA . THR A 1 103 ? 2.291 -9.798 -11.502 1.00 94.94 103 THR A CA 1
ATOM 761 C C . THR A 1 103 ? 0.933 -9.658 -10.818 1.00 94.94 103 THR A C 1
ATOM 763 O O . THR A 1 103 ? -0.085 -10.094 -11.361 1.00 94.94 103 THR A O 1
ATOM 766 N N . ILE A 1 104 ? 0.915 -9.090 -9.605 1.00 95.94 104 ILE A N 1
ATOM 767 C CA . ILE A 1 104 ? -0.321 -8.891 -8.840 1.00 95.94 104 ILE A CA 1
ATOM 768 C C . ILE A 1 104 ? -1.289 -8.046 -9.670 1.00 95.94 104 ILE A C 1
ATOM 770 O O . ILE A 1 104 ? -0.919 -7.011 -10.223 1.00 95.94 104 ILE A O 1
ATOM 774 N N . GLN A 1 105 ? -2.549 -8.449 -9.717 1.00 96.56 105 GLN A N 1
ATOM 775 C CA . GLN A 1 105 ? -3.589 -7.688 -10.392 1.00 96.56 105 GLN A CA 1
ATOM 776 C C . GLN A 1 105 ? -4.209 -6.647 -9.443 1.00 96.56 105 GLN A C 1
ATOM 778 O O . GLN A 1 105 ? -4.356 -6.906 -8.244 1.00 96.56 105 GLN A O 1
ATOM 783 N N . PRO A 1 106 ? -4.646 -5.469 -9.932 1.00 96.94 106 PRO A N 1
ATOM 784 C CA . PRO A 1 106 ? -5.264 -4.444 -9.082 1.00 96.94 106 PRO A CA 1
ATOM 785 C C . PRO A 1 106 ? -6.473 -4.951 -8.283 1.00 96.94 106 PRO A C 1
ATOM 787 O O . PRO A 1 106 ? -6.699 -4.523 -7.150 1.00 96.94 106 PRO A O 1
ATOM 790 N N . SER A 1 107 ? -7.232 -5.895 -8.846 1.00 97.44 107 SER A N 1
ATOM 791 C CA . SER A 1 107 ? -8.373 -6.534 -8.182 1.00 97.44 107 SER A CA 1
ATOM 792 C C . SER A 1 107 ? -7.975 -7.300 -6.917 1.00 97.44 107 SER A C 1
ATOM 794 O O . SER A 1 107 ? -8.744 -7.328 -5.959 1.00 97.44 107 SER A O 1
ATOM 796 N N . GLU A 1 108 ? -6.770 -7.867 -6.858 1.00 97.38 108 GLU A N 1
ATOM 797 C CA . GLU A 1 108 ? -6.267 -8.564 -5.672 1.00 97.38 108 GLU A CA 1
ATOM 798 C C . GLU A 1 108 ? -5.993 -7.588 -4.522 1.00 97.38 108 GLU A C 1
ATOM 800 O O . GLU A 1 108 ? -6.309 -7.886 -3.369 1.00 97.38 108 GLU A O 1
ATOM 805 N N . ILE A 1 109 ? -5.499 -6.382 -4.831 1.00 97.31 109 ILE A N 1
ATOM 806 C CA . ILE A 1 109 ? -5.348 -5.308 -3.839 1.00 97.31 109 ILE A CA 1
ATOM 807 C C . ILE A 1 109 ? -6.716 -4.858 -3.327 1.00 97.31 109 ILE A C 1
ATOM 809 O O . ILE A 1 109 ? -6.891 -4.706 -2.120 1.00 97.31 109 ILE A O 1
ATOM 813 N N . VAL A 1 110 ? -7.702 -4.689 -4.215 1.00 97.69 110 VAL A N 1
ATOM 814 C CA . VAL A 1 110 ? -9.080 -4.341 -3.821 1.00 97.69 110 VAL A CA 1
ATOM 815 C C . VAL A 1 110 ? -9.667 -5.411 -2.899 1.00 97.69 110 VAL A C 1
ATOM 817 O O . VAL A 1 110 ? -10.199 -5.077 -1.841 1.00 97.69 110 VAL A O 1
ATOM 820 N N . ASN A 1 111 ? -9.509 -6.690 -3.245 1.00 97.81 111 ASN A N 1
ATOM 821 C CA . ASN A 1 111 ? -9.977 -7.805 -2.422 1.00 97.81 111 ASN A CA 1
ATOM 822 C C . ASN A 1 111 ? -9.322 -7.800 -1.036 1.00 97.81 111 ASN A C 1
ATOM 824 O O . ASN A 1 111 ? -10.012 -7.983 -0.033 1.00 97.81 111 ASN A O 1
ATOM 828 N N . LEU A 1 112 ? -8.013 -7.534 -0.962 1.00 96.94 112 LEU A N 1
ATOM 829 C CA . LEU A 1 112 ? -7.307 -7.413 0.310 1.00 96.94 112 LEU A CA 1
ATOM 830 C C . LEU A 1 112 ? -7.807 -6.213 1.125 1.00 96.94 112 LEU A C 1
ATOM 832 O O . LEU A 1 112 ? -8.041 -6.353 2.322 1.00 96.94 112 LEU A O 1
ATOM 836 N N . VAL A 1 113 ? -8.034 -5.053 0.504 1.00 96.88 113 VAL A N 1
ATOM 837 C CA . VAL A 1 113 ? -8.622 -3.889 1.191 1.00 96.88 113 VAL A CA 1
ATOM 838 C C . VAL A 1 113 ? -9.996 -4.245 1.763 1.00 96.88 113 VAL A C 1
ATOM 840 O O . VAL A 1 113 ? -10.234 -4.020 2.948 1.00 96.88 113 VAL A O 1
ATOM 843 N N . CYS A 1 114 ? -10.880 -4.858 0.971 1.00 96.25 114 CYS A N 1
ATOM 844 C CA . CYS A 1 114 ? -12.190 -5.312 1.444 1.00 96.25 114 CYS A CA 1
ATOM 845 C C . CYS A 1 114 ? -12.070 -6.310 2.605 1.00 96.25 114 CYS A C 1
ATOM 847 O O . CYS A 1 114 ? -12.785 -6.180 3.598 1.00 96.25 114 CYS A O 1
ATOM 849 N N . TYR A 1 115 ? -11.135 -7.258 2.516 1.00 94.75 115 TYR A N 1
ATOM 850 C CA . TYR A 1 115 ? -10.856 -8.213 3.585 1.00 94.75 115 TYR A CA 1
ATOM 851 C C . TYR A 1 115 ? -10.421 -7.519 4.883 1.00 94.75 115 TYR A C 1
ATOM 853 O O . TYR A 1 115 ? -10.931 -7.854 5.951 1.00 94.75 115 TYR A O 1
ATOM 861 N N . LEU A 1 116 ? -9.523 -6.530 4.805 1.00 93.88 116 LEU A N 1
ATOM 862 C CA . LEU A 1 116 ? -9.041 -5.766 5.963 1.00 93.88 116 LEU A CA 1
ATOM 863 C C . LEU A 1 116 ? -10.145 -4.927 6.619 1.00 93.88 116 LEU A C 1
ATOM 865 O O . LEU A 1 116 ? -10.190 -4.802 7.846 1.00 93.88 116 LEU A O 1
ATOM 869 N N . LEU A 1 117 ? -11.040 -4.361 5.811 1.00 92.75 117 LEU A N 1
ATOM 870 C CA . LEU A 1 117 ? -12.178 -3.579 6.295 1.00 92.75 117 LEU A CA 1
ATOM 871 C C . LEU A 1 117 ? -13.246 -4.449 6.972 1.00 92.75 117 LEU A C 1
ATOM 873 O O . LEU A 1 117 ? -13.953 -3.953 7.841 1.00 92.75 117 LEU A O 1
ATOM 877 N N . ALA A 1 118 ? -13.336 -5.732 6.614 1.00 91.31 118 ALA A N 1
ATOM 878 C CA . ALA A 1 118 ? -14.298 -6.683 7.172 1.00 91.31 118 ALA A CA 1
ATOM 879 C C . ALA A 1 118 ? -13.818 -7.403 8.450 1.00 91.31 118 ALA A C 1
ATOM 881 O O . ALA A 1 118 ? -14.540 -8.247 8.981 1.00 91.31 118 ALA A O 1
ATOM 882 N N . GLN A 1 119 ? -12.602 -7.126 8.936 1.00 90.12 119 GLN A N 1
ATOM 883 C CA . GLN A 1 119 ? -12.057 -7.816 10.109 1.00 90.12 119 GLN A CA 1
ATOM 884 C C . GLN A 1 119 ? -12.784 -7.440 11.407 1.00 90.12 119 GLN A C 1
ATOM 886 O O . GLN A 1 119 ? -13.251 -6.310 11.535 1.00 90.12 119 GLN A O 1
ATOM 891 N N . PRO A 1 120 ? -12.806 -8.326 12.420 1.00 89.06 120 PRO A N 1
ATOM 892 C CA . PRO A 1 120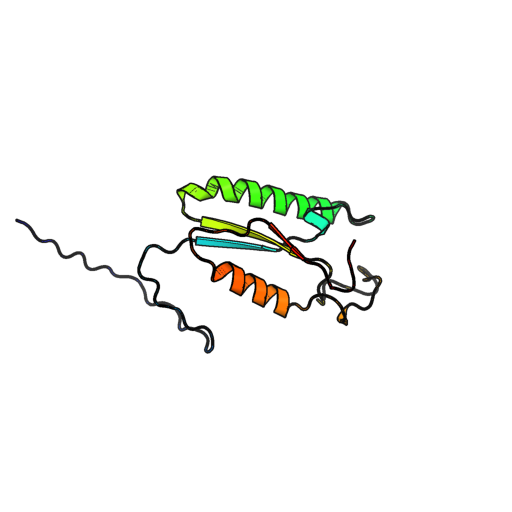 ? -13.297 -7.977 13.747 1.00 89.06 120 PRO A CA 1
ATOM 893 C C . PRO A 1 120 ? -12.566 -6.771 14.354 1.00 89.06 120 PRO A C 1
ATOM 895 O O . PRO A 1 120 ? -11.390 -6.521 14.089 1.00 89.06 120 PRO A O 1
ATOM 898 N N . ASP A 1 121 ? -13.253 -6.042 15.228 1.00 90.19 121 ASP A N 1
ATOM 899 C CA . ASP A 1 121 ? -12.769 -4.780 15.810 1.00 90.19 121 ASP A CA 1
ATOM 900 C C . ASP A 1 121 ? -11.617 -4.932 16.818 1.00 90.19 121 ASP A C 1
ATOM 902 O O . ASP A 1 121 ? -10.969 -3.952 17.182 1.00 90.19 121 ASP A O 1
ATOM 906 N N . HIS A 1 122 ? -11.332 -6.157 17.260 1.00 85.69 122 HIS A N 1
ATOM 907 C CA . HIS A 1 122 ? -10.304 -6.464 18.260 1.00 85.69 122 HIS A CA 1
ATOM 908 C C . HIS A 1 122 ? -9.003 -7.022 17.659 1.00 85.69 122 HIS A C 1
ATOM 910 O O . HIS A 1 122 ? -8.080 -7.359 18.399 1.00 85.69 122 HIS A O 1
ATOM 916 N N . SER A 1 123 ? -8.909 -7.121 16.331 1.00 85.00 123 SER A N 1
ATOM 917 C CA . SER A 1 123 ? -7.719 -7.602 15.622 1.00 85.00 123 SER A CA 1
ATOM 918 C C . SER A 1 123 ? -7.360 -6.672 14.472 1.00 85.00 123 SER A C 1
ATOM 920 O O . SER A 1 123 ? -8.245 -6.206 13.756 1.00 85.00 123 SER A O 1
ATOM 922 N N . ILE A 1 124 ? -6.064 -6.435 14.263 1.00 85.62 124 ILE A N 1
ATOM 923 C CA . ILE A 1 124 ? -5.569 -5.555 13.203 1.0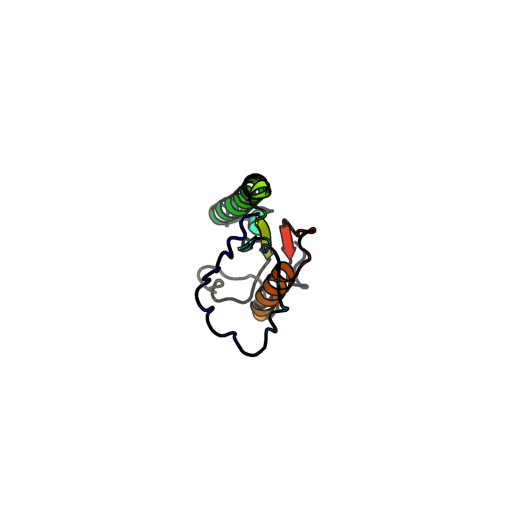0 85.62 124 ILE A CA 1
ATOM 924 C C . ILE A 1 124 ? -4.396 -6.190 12.458 1.00 85.62 124 ILE A C 1
ATOM 926 O O . ILE A 1 124 ? -3.442 -6.681 13.061 1.00 85.62 124 ILE A O 1
ATOM 930 N N . PHE A 1 125 ? -4.429 -6.107 11.130 1.00 91.88 125 PHE A N 1
ATOM 931 C CA . PHE A 1 125 ? -3.254 -6.336 10.298 1.00 91.88 125 PHE A CA 1
ATOM 932 C C . PHE A 1 125 ? -2.528 -5.004 10.100 1.00 91.88 125 PHE A C 1
ATOM 934 O O . PHE A 1 125 ? -2.967 -4.162 9.324 1.00 91.88 125 PHE A O 1
ATOM 941 N N . LYS A 1 126 ? -1.419 -4.789 10.814 1.00 90.44 126 LYS A N 1
ATOM 942 C CA . LYS A 1 126 ? -0.680 -3.516 10.744 1.00 90.44 126 LYS A CA 1
ATOM 943 C C . LYS A 1 126 ? 0.063 -3.319 9.421 1.00 90.44 126 LYS A C 1
ATOM 945 O O . LYS A 1 126 ? 0.006 -2.245 8.827 1.00 90.44 126 LYS A O 1
ATOM 950 N N . ARG A 1 127 ? 0.795 -4.341 8.976 1.00 96.12 127 ARG A N 1
ATOM 951 C CA . ARG A 1 127 ? 1.673 -4.272 7.802 1.00 96.12 127 ARG A CA 1
ATOM 952 C C . ARG A 1 127 ? 1.603 -5.582 7.039 1.00 96.12 127 ARG A C 1
ATOM 954 O O . ARG A 1 127 ? 1.989 -6.617 7.572 1.00 96.12 127 ARG A O 1
ATOM 961 N N . ILE A 1 128 ? 1.110 -5.524 5.811 1.00 97.19 128 ILE A N 1
ATOM 962 C CA . ILE A 1 128 ? 0.951 -6.689 4.946 1.00 97.19 128 ILE A CA 1
ATOM 963 C C . ILE A 1 128 ? 1.932 -6.528 3.799 1.00 97.19 128 ILE A C 1
ATOM 965 O O . ILE A 1 128 ? 1.844 -5.556 3.057 1.00 97.19 128 ILE A O 1
ATOM 969 N N . VAL A 1 129 ? 2.870 -7.457 3.658 1.00 96.06 129 VAL A N 1
ATOM 970 C CA . VAL A 1 129 ? 3.795 -7.492 2.524 1.00 96.06 129 VAL A CA 1
ATOM 971 C C . VAL A 1 129 ? 3.351 -8.622 1.612 1.00 96.06 129 VAL A C 1
ATOM 973 O O . VAL A 1 129 ? 3.150 -9.739 2.083 1.00 96.06 129 VAL A O 1
ATOM 976 N N . MET A 1 130 ? 3.164 -8.329 0.329 1.00 93.38 130 MET A N 1
ATOM 977 C CA . MET A 1 130 ? 2.733 -9.323 -0.651 1.00 93.38 130 MET A CA 1
ATOM 978 C C . MET A 1 130 ? 3.535 -9.189 -1.935 1.00 93.38 130 MET A C 1
ATOM 980 O O . MET A 1 130 ? 3.864 -8.077 -2.344 1.00 93.38 130 MET A O 1
ATOM 984 N N . PHE A 1 131 ? 3.814 -10.316 -2.576 1.00 93.62 131 PHE A N 1
ATOM 985 C CA . PHE A 1 131 ? 4.571 -10.388 -3.816 1.00 93.62 131 PHE A CA 1
ATOM 986 C C . PHE A 1 131 ? 3.819 -11.221 -4.855 1.00 93.62 131 PHE A C 1
ATOM 988 O O . PHE A 1 131 ? 3.058 -12.118 -4.475 1.00 93.62 131 PHE A O 1
ATOM 995 N N . PRO A 1 132 ? 4.038 -10.959 -6.153 1.00 91.38 132 PRO A N 1
ATOM 996 C CA . PRO A 1 132 ? 3.719 -11.921 -7.196 1.00 91.38 132 PRO A CA 1
ATOM 997 C C . PRO A 1 132 ? 4.346 -13.290 -6.902 1.00 91.38 132 PRO A C 1
ATOM 999 O O . PRO A 1 132 ? 5.479 -13.377 -6.444 1.00 91.38 132 PRO A O 1
ATOM 1002 N N . SER A 1 133 ? 3.650 -14.384 -7.211 1.00 88.56 133 SER A N 1
ATOM 1003 C CA . SER A 1 133 ? 4.165 -15.743 -6.949 1.00 88.56 133 SER A CA 1
ATOM 1004 C C . SER A 1 133 ? 5.418 -16.113 -7.759 1.00 88.56 133 SER A C 1
ATOM 1006 O O . SER A 1 133 ? 6.119 -17.069 -7.424 1.00 88.56 133 SER A O 1
ATOM 1008 N N . ASN A 1 134 ? 5.719 -15.359 -8.815 1.00 82.62 134 ASN A N 1
ATOM 1009 C CA . ASN A 1 134 ? 6.920 -15.476 -9.638 1.00 82.62 134 ASN A CA 1
ATOM 1010 C C . ASN A 1 134 ? 8.083 -14.586 -9.150 1.00 82.62 134 ASN A C 1
ATOM 1012 O O . ASN A 1 134 ? 9.139 -14.580 -9.781 1.00 82.62 134 ASN A O 1
ATOM 1016 N N . GLU A 1 135 ? 7.927 -13.876 -8.028 1.00 75.38 135 GLU A N 1
ATOM 1017 C CA . GLU A 1 135 ? 8.916 -12.958 -7.463 1.00 75.38 135 GLU A CA 1
ATOM 1018 C C . GLU A 1 135 ? 9.039 -13.127 -5.939 1.00 75.38 135 GLU A C 1
ATOM 1020 O O . GLU A 1 135 ? 8.097 -12.864 -5.206 1.00 75.38 135 GLU A O 1
ATOM 1025 N N . TRP A 1 136 ? 10.212 -13.523 -5.430 1.00 61.75 136 TRP A N 1
ATOM 1026 C CA . TRP A 1 136 ? 10.402 -13.832 -3.992 1.00 61.75 136 TRP A CA 1
ATOM 1027 C C . TRP A 1 136 ? 11.488 -13.007 -3.290 1.00 61.75 136 TRP A C 1
ATOM 1029 O O . TRP A 1 136 ? 11.932 -13.357 -2.199 1.00 61.75 136 TRP A O 1
ATOM 1039 N N . HIS A 1 137 ? 11.966 -11.954 -3.944 1.00 63.78 137 HIS A N 1
ATOM 1040 C CA . HIS A 1 137 ? 13.125 -11.177 -3.509 1.00 63.78 137 HIS A CA 1
ATOM 1041 C C . HIS A 1 137 ? 12.778 -10.158 -2.426 1.00 63.78 137 HIS A C 1
ATOM 1043 O O . HIS A 1 137 ? 11.680 -9.569 -2.493 1.00 63.78 137 HIS A O 1
#

Secondary structure (DSSP, 8-state):
---------PPPPPPPPTT-------S-PPEEEEEE--GGGTS--TT-HHHHHHHHHHHHHHHHHHHHTGGGTEEEEEEEES-BSSTT-BTTTB--SS-GGGSB-HHHHHHHHHHHHTS-TT----EEEE--TT---

Foldseek 3Di:
DDDDDDDDDDDDDDDDDPPDPPDDDDDPDQAEAEAEAAVLLVDPDPPCVVNSVVRVVVLVVQVVVQVVCVVVSYHYAYEHEYQELDPVDDCVPHHDPDDSVQWHYVVVVVVVVVVQSPDDSVDHHHYHYYTRPVDDD

Radius of gyration: 20.0 Å; chains: 1; bounding box: 58×29×59 Å

pLDDT: mean 82.36, std 22.62, range [29.5, 98.56]